Protein AF-A0A0G8C1U7-F1 (afdb_monomer_lite)

pLDDT: mean 95.49, std 8.89, range [46.88, 98.88]

Sequence (147 aa):
MPDLTEAEISLAKRHPIEFVTYGGCSIDALNEAKKYYGGDQLTKGNGDAFRHAYWNAILVPNMGGSSGAVYGEERAKAWTDAHEQYSVGIDKEMDLHNNWFGRSVAMNNYYWTTSKYSSYMRERVSKGSLARIVNNQLVATNGVTGK

Secondary structure (DSSP, 8-state):
-PPPPHHHHHHHHH-HHHHHHHHHHHHHHHHHHHHHS-GGGSSSSHHHHHHHHHHHHHHHHHHHGGGHHHHHHHHHHHHHHHHTTS--HHHHHHHHHHHHHHHHHHHHSTT--HHHHHHHHHHHHHTT-SEEEETTEEEE-------

Radius of gyration: 14.24 Å; chains: 1; bounding box: 35×30×38 Å

InterPro domains:
  IPR054246 Domain of unknown function DUF6973 [PF22322] (11-126)

Structure (mmCIF, N/CA/C/O backbone):
data_AF-A0A0G8C1U7-F1
#
_entry.id   AF-A0A0G8C1U7-F1
#
loop_
_atom_site.group_PDB
_atom_site.id
_atom_site.type_symbol
_atom_site.label_atom_id
_atom_site.label_alt_id
_atom_site.label_comp_id
_atom_site.label_asym_id
_atom_site.label_entity_id
_atom_site.label_seq_id
_atom_site.pdbx_PDB_ins_code
_atom_site.Cartn_x
_atom_site.Cartn_y
_atom_site.Cartn_z
_atom_site.occupancy
_atom_site.B_iso_or_equiv
_atom_site.auth_seq_id
_atom_site.auth_comp_id
_atom_site.auth_asym_id
_atom_site.auth_atom_id
_atom_site.pdbx_PDB_model_num
ATOM 1 N N . MET A 1 1 ? 12.430 0.639 10.002 1.00 46.88 1 MET A N 1
ATOM 2 C CA . MET A 1 1 ? 11.561 -0.518 9.716 1.00 46.88 1 MET A CA 1
ATOM 3 C C . MET A 1 1 ? 11.581 -1.400 10.948 1.00 46.88 1 MET A C 1
ATOM 5 O O . MET A 1 1 ? 12.632 -1.422 11.583 1.00 46.88 1 MET A O 1
ATOM 9 N N . PRO A 1 2 ? 10.473 -2.059 11.323 1.00 53.53 2 PRO A N 1
ATOM 10 C CA . PRO A 1 2 ? 10.583 -3.247 12.168 1.00 53.53 2 PRO A CA 1
ATOM 11 C C . PRO A 1 2 ? 11.508 -4.273 11.491 1.00 53.53 2 PRO A C 1
ATOM 13 O O . PRO A 1 2 ? 11.868 -4.105 10.321 1.00 53.53 2 PRO A O 1
ATOM 16 N N . ASP A 1 3 ? 11.927 -5.292 12.231 1.00 80.94 3 ASP A N 1
ATOM 17 C CA . ASP A 1 3 ? 12.805 -6.336 11.705 1.00 80.94 3 ASP A CA 1
ATOM 18 C C . ASP A 1 3 ? 12.215 -6.960 10.430 1.00 80.94 3 ASP A C 1
ATOM 20 O O . ASP A 1 3 ? 11.018 -7.240 10.360 1.00 80.94 3 ASP A O 1
ATOM 24 N N . LEU A 1 4 ? 13.056 -7.133 9.404 1.00 89.50 4 LEU A N 1
ATOM 25 C CA . LEU A 1 4 ? 12.652 -7.763 8.146 1.00 89.50 4 LEU A CA 1
ATOM 26 C C . LEU A 1 4 ? 12.256 -9.219 8.394 1.00 89.50 4 LEU A C 1
ATOM 28 O O . LEU A 1 4 ? 12.943 -9.947 9.113 1.00 89.50 4 LEU A O 1
ATOM 32 N N . THR A 1 5 ? 11.205 -9.667 7.721 1.00 95.06 5 THR A N 1
ATOM 33 C CA . THR A 1 5 ? 10.838 -11.081 7.658 1.00 95.06 5 THR A CA 1
ATOM 34 C C . THR A 1 5 ? 11.884 -11.894 6.892 1.00 95.06 5 THR A C 1
ATOM 36 O O . THR A 1 5 ? 12.624 -11.381 6.045 1.00 95.06 5 THR A O 1
ATOM 39 N N . GLU A 1 6 ? 11.935 -13.204 7.133 1.00 96.81 6 GLU A N 1
ATOM 40 C CA . GLU A 1 6 ? 12.781 -14.108 6.344 1.00 96.81 6 GLU A CA 1
ATOM 41 C C . GLU A 1 6 ? 12.457 -14.060 4.840 1.00 96.81 6 GLU A C 1
ATOM 43 O O . GLU A 1 6 ? 13.364 -14.132 4.003 1.00 96.81 6 GLU A O 1
ATOM 48 N N . ALA A 1 7 ? 11.182 -13.900 4.480 1.00 97.06 7 ALA A N 1
ATOM 49 C CA . ALA A 1 7 ? 10.728 -13.757 3.103 1.00 97.06 7 ALA A CA 1
ATOM 50 C C . ALA A 1 7 ? 11.231 -12.450 2.476 1.00 97.06 7 ALA A C 1
ATOM 52 O O . ALA A 1 7 ? 11.743 -12.482 1.354 1.00 97.06 7 ALA A O 1
ATOM 53 N N . GLU A 1 8 ? 11.169 -11.324 3.196 1.00 97.25 8 GLU A N 1
ATOM 54 C CA . GLU A 1 8 ? 11.750 -10.052 2.748 1.00 97.25 8 GLU A CA 1
ATOM 55 C C . GLU A 1 8 ? 13.268 -10.163 2.584 1.00 97.25 8 GLU A C 1
ATOM 57 O O . GLU A 1 8 ? 13.800 -9.719 1.570 1.00 97.25 8 GLU A O 1
ATOM 62 N N . ILE A 1 9 ? 13.975 -10.813 3.517 1.00 96.88 9 ILE A N 1
ATOM 63 C CA . ILE A 1 9 ? 15.425 -11.051 3.408 1.00 96.88 9 ILE A CA 1
ATOM 64 C C . ILE A 1 9 ? 15.742 -11.891 2.162 1.00 96.88 9 ILE A C 1
ATOM 66 O O . ILE A 1 9 ? 16.677 -11.589 1.415 1.00 96.88 9 ILE A O 1
ATOM 70 N N . SER A 1 10 ? 14.969 -12.950 1.915 1.00 97.62 10 SER A N 1
ATOM 71 C CA . SER A 1 10 ? 15.120 -13.817 0.741 1.00 97.62 10 SER A CA 1
ATOM 72 C C . SER A 1 10 ? 14.842 -13.079 -0.573 1.00 97.62 10 SER A C 1
ATOM 74 O O . SER A 1 10 ? 15.552 -13.281 -1.564 1.00 97.62 10 SER A O 1
ATOM 76 N N . LEU A 1 11 ? 13.827 -12.210 -0.604 1.00 97.62 11 LEU A N 1
ATOM 77 C CA . LEU A 1 11 ? 13.532 -11.359 -1.757 1.00 97.62 11 LEU A CA 1
ATOM 78 C C . LEU A 1 11 ? 14.617 -10.303 -1.965 1.00 97.62 11 LEU A C 1
ATOM 80 O O . LEU A 1 11 ? 15.094 -10.162 -3.087 1.00 97.62 11 LEU A O 1
ATOM 84 N N . ALA A 1 12 ? 15.080 -9.636 -0.908 1.00 97.56 12 ALA A N 1
ATOM 85 C CA . ALA A 1 12 ? 16.105 -8.595 -0.983 1.00 97.56 12 ALA A CA 1
ATOM 86 C C . ALA A 1 12 ? 17.431 -9.119 -1.539 1.00 97.56 12 ALA A C 1
ATOM 88 O O . ALA A 1 12 ? 18.053 -8.459 -2.368 1.00 97.56 12 ALA A O 1
ATOM 89 N N . LYS A 1 13 ? 17.833 -10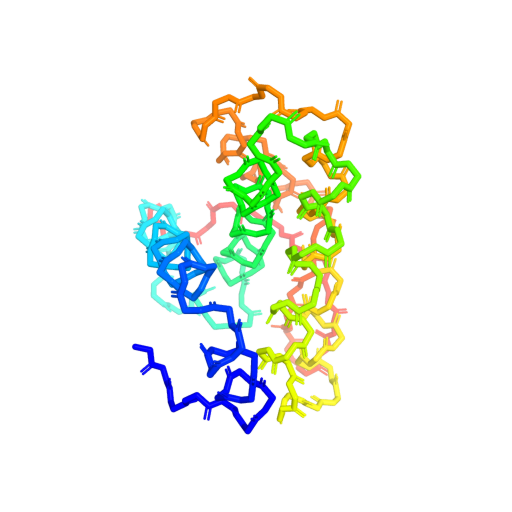.340 -1.159 1.00 97.56 13 LYS A N 1
ATOM 90 C CA . LYS A 1 13 ? 19.026 -11.001 -1.717 1.00 97.56 13 LYS A CA 1
ATOM 91 C C . LYS A 1 13 ? 18.935 -11.215 -3.231 1.00 97.56 13 LYS A C 1
ATOM 93 O O . LYS A 1 13 ? 19.954 -11.156 -3.911 1.00 97.56 13 LYS A O 1
ATOM 98 N N . ARG A 1 14 ? 17.735 -11.479 -3.756 1.00 97.62 14 ARG A N 1
ATOM 99 C CA . ARG A 1 14 ? 17.492 -11.736 -5.187 1.00 97.62 14 ARG A CA 1
ATOM 100 C C . ARG A 1 14 ? 17.170 -10.468 -5.978 1.00 97.62 14 ARG A C 1
ATOM 102 O O . ARG A 1 14 ? 17.454 -10.408 -7.169 1.00 97.62 14 ARG A O 1
ATOM 109 N N . HIS A 1 15 ? 16.591 -9.468 -5.319 1.00 97.50 15 HIS A N 1
ATOM 110 C CA . HIS A 1 15 ? 16.054 -8.256 -5.931 1.00 97.50 15 HIS A CA 1
ATOM 111 C C . HIS A 1 15 ? 16.456 -6.998 -5.133 1.00 97.50 15 HIS A C 1
ATOM 113 O O . HIS A 1 15 ? 15.595 -6.286 -4.613 1.00 97.50 15 HIS A O 1
ATOM 119 N N . PRO A 1 16 ? 17.760 -6.684 -5.022 1.00 97.31 16 PRO A N 1
ATOM 120 C CA . PRO A 1 16 ? 18.238 -5.605 -4.153 1.00 97.31 16 PRO A CA 1
ATOM 121 C C . PRO A 1 16 ? 17.759 -4.210 -4.584 1.00 97.31 16 PRO A C 1
ATOM 123 O O . PRO A 1 16 ? 17.534 -3.353 -3.736 1.00 97.31 16 PRO A O 1
ATOM 126 N N . ILE A 1 17 ? 17.560 -3.975 -5.886 1.00 96.88 17 ILE A N 1
ATOM 127 C CA . ILE A 1 17 ? 17.023 -2.698 -6.391 1.00 96.88 17 ILE A CA 1
ATOM 128 C C . ILE A 1 17 ? 15.549 -2.549 -6.006 1.00 96.88 17 ILE A C 1
ATOM 130 O O . ILE A 1 17 ? 15.130 -1.491 -5.546 1.00 96.88 17 ILE A O 1
ATOM 134 N N . GLU A 1 18 ? 14.768 -3.622 -6.133 1.00 98.25 18 GLU A N 1
ATOM 135 C CA . GLU A 1 18 ? 13.365 -3.605 -5.722 1.00 98.25 18 GLU A CA 1
ATOM 136 C C . GLU A 1 18 ? 13.224 -3.371 -4.218 1.00 98.25 18 GLU A C 1
ATOM 138 O O . GLU A 1 18 ? 12.313 -2.664 -3.806 1.00 98.25 18 GLU A O 1
ATOM 143 N N . PHE A 1 19 ? 14.148 -3.891 -3.403 1.00 98.06 19 PHE A N 1
ATOM 144 C CA . PHE A 1 19 ? 14.163 -3.640 -1.962 1.00 98.06 19 PHE A CA 1
ATOM 145 C C . PHE A 1 19 ? 14.280 -2.143 -1.630 1.00 98.06 19 PHE A C 1
ATOM 147 O O . PHE A 1 19 ? 13.585 -1.651 -0.740 1.00 98.06 19 PHE A O 1
ATOM 154 N N . VAL A 1 20 ? 15.106 -1.399 -2.378 1.00 97.94 20 VAL A N 1
ATOM 155 C CA . VAL A 1 20 ? 15.223 0.061 -2.226 1.00 97.94 20 VAL A CA 1
ATOM 156 C C . VAL A 1 20 ? 13.892 0.741 -2.550 1.00 97.94 20 VAL A C 1
ATOM 158 O O . VAL A 1 20 ? 13.417 1.564 -1.766 1.00 97.94 20 VAL A O 1
ATOM 161 N N . THR A 1 21 ? 13.252 0.362 -3.659 1.00 98.31 21 THR A N 1
ATOM 162 C CA . THR A 1 21 ? 11.941 0.894 -4.062 1.00 98.31 21 THR A CA 1
ATOM 163 C C . THR A 1 21 ? 10.848 0.578 -3.039 1.00 98.31 21 THR A C 1
ATOM 165 O O . THR A 1 21 ? 10.110 1.467 -2.612 1.00 98.31 21 THR A O 1
ATOM 168 N N . TYR A 1 22 ? 10.770 -0.683 -2.616 1.00 98.44 22 TYR A N 1
ATOM 169 C CA . TYR A 1 22 ? 9.862 -1.195 -1.595 1.00 98.44 22 TYR A CA 1
ATOM 170 C C . TYR A 1 22 ? 9.964 -0.387 -0.301 1.00 98.44 22 TYR A C 1
ATOM 172 O O . TYR A 1 22 ? 8.958 0.126 0.205 1.00 98.44 22 TYR A O 1
ATOM 180 N N . GLY A 1 23 ? 11.193 -0.223 0.195 1.00 97.56 23 GLY A N 1
ATOM 181 C CA . GLY A 1 23 ? 11.450 0.477 1.439 1.00 97.56 23 GLY A CA 1
ATOM 182 C C . GLY A 1 23 ? 11.197 1.975 1.358 1.00 97.56 23 GLY A C 1
ATOM 183 O O . GLY A 1 23 ? 10.582 2.532 2.268 1.00 97.56 23 GLY A O 1
ATOM 184 N N . GLY A 1 24 ? 11.597 2.615 0.255 1.00 98.44 24 GLY A N 1
ATOM 185 C CA . GLY A 1 24 ? 11.308 4.027 0.001 1.00 98.44 24 GLY A CA 1
ATOM 186 C C . GLY A 1 24 ? 9.806 4.310 0.007 1.00 98.44 24 GLY A C 1
ATOM 187 O O . GLY A 1 24 ? 9.342 5.165 0.758 1.00 98.44 24 GLY A O 1
ATOM 188 N N . CYS A 1 25 ? 9.026 3.508 -0.725 1.00 98.62 25 CYS A N 1
ATOM 189 C CA . CYS A 1 25 ? 7.569 3.648 -0.765 1.00 98.62 25 CYS A CA 1
ATOM 190 C C . CYS A 1 25 ? 6.917 3.413 0.612 1.00 98.62 25 CYS A C 1
ATOM 192 O O . CYS A 1 25 ? 5.937 4.074 0.949 1.00 98.62 25 CYS A O 1
ATOM 194 N N . SER A 1 26 ? 7.448 2.490 1.423 1.00 98.12 26 SER A N 1
ATOM 195 C CA . SER A 1 26 ? 6.935 2.224 2.778 1.00 98.12 26 SER A CA 1
ATOM 196 C C . SER A 1 26 ? 7.147 3.427 3.707 1.00 98.12 26 SER A C 1
ATOM 198 O O . SER A 1 26 ? 6.241 3.842 4.438 1.00 98.12 26 SER A O 1
ATOM 200 N N . ILE A 1 27 ? 8.330 4.047 3.630 1.00 98.12 27 ILE A N 1
ATOM 201 C CA . ILE A 1 27 ? 8.664 5.267 4.377 1.00 98.12 27 ILE A CA 1
ATOM 202 C C . ILE A 1 27 ? 7.775 6.432 3.930 1.00 98.12 27 ILE A C 1
ATOM 204 O O . ILE A 1 27 ? 7.211 7.130 4.779 1.00 98.12 27 ILE A O 1
ATOM 208 N N . ASP A 1 28 ? 7.603 6.618 2.621 1.00 98.50 28 ASP A N 1
ATOM 209 C CA . ASP A 1 28 ? 6.730 7.653 2.065 1.00 98.50 28 ASP A CA 1
ATOM 210 C C . ASP A 1 28 ? 5.286 7.478 2.530 1.00 98.50 28 ASP A C 1
ATOM 212 O O . ASP A 1 28 ? 4.641 8.452 2.922 1.00 98.50 28 ASP A O 1
ATOM 216 N N . ALA A 1 29 ? 4.786 6.243 2.566 1.00 98.56 29 ALA A N 1
ATOM 217 C CA . ALA A 1 29 ? 3.437 5.967 3.028 1.00 98.56 29 ALA A CA 1
ATOM 218 C C . ALA A 1 29 ? 3.239 6.263 4.516 1.00 98.56 29 ALA A C 1
ATOM 220 O O . A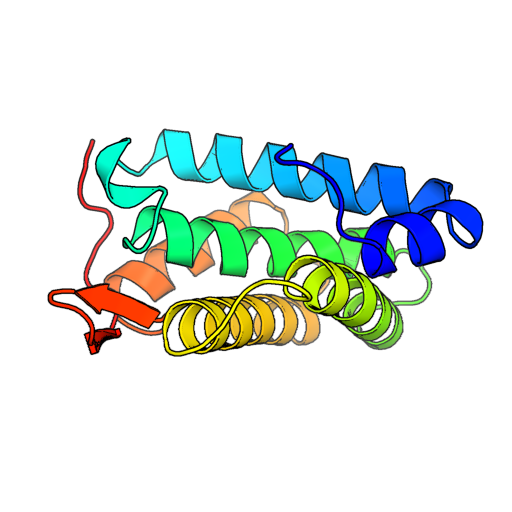LA A 1 29 ? 2.227 6.855 4.896 1.00 98.56 29 ALA A O 1
ATOM 221 N N . LEU A 1 30 ? 4.216 5.921 5.362 1.00 97.94 30 LEU A N 1
ATOM 222 C CA . LEU A 1 30 ? 4.183 6.279 6.779 1.00 97.94 30 LEU A CA 1
ATOM 223 C C . LEU A 1 30 ? 4.213 7.801 6.976 1.00 97.94 30 LEU A C 1
ATOM 225 O O . LEU A 1 30 ? 3.467 8.336 7.798 1.00 97.94 30 LEU A O 1
ATOM 229 N N . ASN A 1 31 ? 5.067 8.505 6.233 1.00 97.94 31 ASN A N 1
ATOM 230 C CA . ASN A 1 31 ? 5.167 9.960 6.307 1.00 97.94 31 ASN A CA 1
ATOM 231 C C . ASN A 1 31 ? 3.880 10.635 5.829 1.00 97.94 31 ASN A C 1
ATOM 233 O O . ASN A 1 31 ? 3.423 11.589 6.456 1.00 97.94 31 ASN A O 1
ATOM 237 N N . GLU A 1 32 ? 3.269 10.125 4.762 1.00 97.62 32 GLU A N 1
ATOM 238 C CA . GLU A 1 32 ? 1.990 10.616 4.262 1.00 97.62 32 GLU A CA 1
ATOM 239 C C . GLU A 1 32 ? 0.863 10.362 5.272 1.00 97.62 32 GLU A C 1
ATOM 241 O O . GLU A 1 32 ? 0.092 11.273 5.563 1.00 97.62 32 GLU A O 1
ATOM 246 N N . ALA A 1 33 ? 0.808 9.180 5.894 1.00 97.44 33 ALA A N 1
ATOM 247 C CA . ALA A 1 33 ? -0.172 8.875 6.938 1.00 97.44 33 ALA A CA 1
ATOM 248 C C . ALA A 1 33 ? -0.050 9.848 8.125 1.00 97.44 33 ALA A C 1
ATOM 250 O O . ALA A 1 33 ? -1.035 10.450 8.557 1.00 97.44 33 ALA A O 1
ATOM 251 N N . LYS A 1 34 ? 1.178 10.111 8.590 1.00 96.50 34 LYS A N 1
ATOM 252 C CA . LYS A 1 34 ? 1.465 11.075 9.669 1.00 96.50 34 LYS A CA 1
ATOM 253 C C . LYS A 1 34 ? 1.040 12.512 9.354 1.00 96.50 34 LYS A C 1
ATOM 255 O O . LYS A 1 34 ? 0.938 13.336 10.268 1.00 96.50 34 LYS A O 1
ATOM 260 N N . LYS A 1 35 ? 0.800 12.867 8.086 1.00 95.88 35 LYS A N 1
ATOM 261 C CA . LYS A 1 35 ? 0.261 14.192 7.740 1.00 95.88 35 LYS A CA 1
ATOM 262 C C . LYS A 1 35 ? -1.200 14.335 8.149 1.00 95.88 35 LYS A C 1
ATOM 264 O O . LYS A 1 35 ? -1.561 15.443 8.533 1.00 95.88 35 LYS A O 1
ATOM 269 N N . TYR A 1 36 ? -1.982 13.255 8.127 1.00 95.38 36 TYR A N 1
ATOM 270 C CA . TYR A 1 36 ? -3.447 13.298 8.215 1.00 95.38 36 TYR A CA 1
ATOM 271 C C . TYR A 1 36 ? -4.053 12.527 9.392 1.00 95.38 36 TYR A C 1
ATOM 273 O O . TYR A 1 36 ? -5.219 12.746 9.708 1.00 95.38 36 TYR A O 1
ATOM 281 N N . TYR A 1 37 ? -3.294 11.638 10.031 1.00 95.56 37 TYR A N 1
ATOM 282 C CA . TYR A 1 37 ? -3.787 10.778 11.104 1.00 95.56 37 TYR A CA 1
ATOM 283 C C . TYR A 1 37 ? -2.978 10.966 12.389 1.00 95.56 37 TYR A C 1
ATOM 285 O O . TYR A 1 37 ? -1.764 11.192 12.346 1.00 95.56 37 TYR A O 1
ATOM 293 N N . GLY A 1 38 ? -3.670 10.858 13.525 1.00 93.12 38 GLY A N 1
ATOM 294 C CA . GLY A 1 38 ? -3.063 10.843 14.854 1.00 93.12 38 GLY A CA 1
ATOM 295 C C . GLY A 1 38 ? -2.204 9.596 15.061 1.00 93.12 38 GLY A C 1
ATOM 296 O O . GLY A 1 38 ? -2.397 8.578 14.395 1.00 93.12 38 GLY A O 1
ATOM 297 N N . GLY A 1 39 ? -1.233 9.668 15.974 1.00 92.50 39 GLY A N 1
ATOM 298 C CA . GLY A 1 39 ? -0.309 8.556 16.232 1.00 92.50 39 GLY A CA 1
ATOM 299 C C . GLY A 1 39 ? -1.007 7.273 16.702 1.00 92.50 39 GLY A C 1
ATOM 300 O O . GLY A 1 39 ? -0.582 6.181 16.339 1.00 92.50 39 GLY A O 1
ATOM 301 N N . ASP A 1 40 ? -2.114 7.410 17.431 1.00 92.69 40 ASP A N 1
ATOM 302 C CA . ASP A 1 40 ? -2.996 6.330 17.889 1.00 92.69 40 ASP A CA 1
ATOM 303 C C . ASP A 1 40 ? -3.734 5.611 16.744 1.00 92.69 40 ASP A C 1
ATOM 305 O O . ASP A 1 40 ? -4.231 4.505 16.927 1.00 92.69 40 ASP A O 1
ATOM 309 N N . GLN A 1 41 ? -3.790 6.218 15.556 1.00 94.88 41 GLN A N 1
ATOM 310 C CA . GLN A 1 41 ? -4.439 5.657 14.370 1.00 94.88 41 GLN A CA 1
ATOM 311 C C . GLN A 1 41 ? -3.464 4.940 13.427 1.00 94.88 41 GLN A C 1
ATOM 313 O O . GLN A 1 41 ? -3.920 4.323 12.464 1.00 94.88 41 GLN A O 1
ATOM 318 N N . LEU A 1 42 ? -2.148 5.040 13.660 1.00 95.44 42 LEU A N 1
ATOM 319 C CA . LEU A 1 42 ? -1.102 4.485 12.783 1.00 95.44 42 LEU A CA 1
ATOM 320 C C . LEU A 1 42 ? -0.863 2.982 12.972 1.00 95.44 42 LEU A C 1
ATOM 322 O O . LEU A 1 42 ? -0.064 2.408 12.238 1.00 95.44 42 LEU A O 1
ATOM 326 N N . THR A 1 43 ? -1.563 2.370 13.923 1.00 95.25 43 THR A N 1
ATOM 327 C CA . THR A 1 43 ? -1.581 0.927 14.157 1.00 95.25 43 THR A CA 1
ATOM 328 C C . THR A 1 43 ? -3.036 0.509 14.293 1.00 95.25 43 THR A C 1
ATOM 330 O O . THR A 1 43 ? -3.736 1.057 15.144 1.00 95.25 43 THR A O 1
ATOM 333 N N . LYS A 1 44 ? -3.511 -0.428 13.467 1.00 96.44 44 LYS A N 1
ATOM 334 C CA . LYS A 1 44 ? -4.881 -0.982 13.488 1.00 96.44 44 LYS A CA 1
ATOM 335 C C . LYS A 1 44 ? -6.019 0.021 13.242 1.00 96.44 44 LYS A C 1
ATOM 337 O O . LYS A 1 44 ? -7.180 -0.376 13.189 1.00 96.44 44 LYS A O 1
ATOM 342 N N . GLY A 1 45 ? -5.718 1.311 13.102 1.00 96.50 45 GLY A N 1
ATOM 343 C CA . GLY A 1 45 ? -6.683 2.395 12.933 1.00 96.50 45 GLY A CA 1
ATOM 344 C C . GLY A 1 45 ? -6.856 2.854 11.485 1.00 96.50 45 GLY A C 1
ATOM 345 O O . GLY A 1 45 ? -6.374 2.235 10.538 1.00 96.50 45 GLY A O 1
ATOM 346 N N . ASN A 1 46 ? -7.538 3.991 11.309 1.00 97.50 46 ASN A N 1
ATOM 347 C CA . ASN A 1 46 ? -7.761 4.583 9.982 1.00 97.50 46 ASN A CA 1
ATOM 348 C C . ASN A 1 46 ? -6.444 4.972 9.282 1.00 97.50 46 ASN A C 1
ATOM 350 O O . ASN A 1 46 ? -6.338 4.873 8.059 1.00 97.50 46 ASN A O 1
ATOM 354 N N . GLY A 1 47 ? -5.447 5.418 10.052 1.00 97.56 47 GLY A N 1
ATOM 355 C CA . GLY A 1 47 ? -4.141 5.813 9.526 1.00 97.56 47 GLY A CA 1
ATOM 356 C C . GLY A 1 47 ? -3.311 4.625 9.059 1.00 97.56 47 GLY A C 1
ATOM 357 O O . GLY A 1 47 ? -2.598 4.735 8.065 1.00 97.56 47 GLY A O 1
ATOM 358 N N . ASP A 1 48 ? -3.452 3.486 9.728 1.00 97.81 48 ASP A N 1
ATOM 359 C CA . ASP A 1 48 ? -2.816 2.239 9.327 1.00 97.81 48 ASP A CA 1
ATOM 360 C C . ASP A 1 48 ? -3.424 1.690 8.033 1.00 97.81 48 ASP A C 1
ATOM 362 O O . ASP A 1 48 ? -2.720 1.433 7.057 1.00 97.81 48 ASP A O 1
ATOM 366 N N . ALA A 1 49 ? -4.757 1.666 7.962 1.00 98.38 49 ALA A N 1
ATOM 367 C CA . ALA A 1 49 ? -5.480 1.286 6.754 1.00 98.38 49 ALA A CA 1
ATOM 368 C C . ALA A 1 49 ? -5.088 2.153 5.545 1.00 98.38 49 ALA A C 1
ATOM 370 O O . ALA A 1 49 ? -4.797 1.638 4.461 1.00 98.38 49 ALA A O 1
ATOM 371 N N . PHE A 1 50 ? -5.016 3.477 5.745 1.00 98.56 50 PHE A N 1
ATOM 372 C CA . PHE A 1 50 ? -4.491 4.406 4.747 1.00 98.56 50 PHE A CA 1
ATOM 373 C C . PHE A 1 50 ? -3.061 4.050 4.342 1.00 98.56 50 PHE A C 1
ATOM 375 O O . PHE A 1 50 ? -2.772 3.978 3.151 1.00 98.56 50 PHE A O 1
ATOM 382 N N . ARG A 1 51 ? -2.168 3.850 5.319 1.00 98.50 51 ARG A N 1
ATOM 383 C CA . ARG A 1 51 ? -0.744 3.578 5.097 1.00 98.50 51 ARG A CA 1
ATOM 384 C C . ARG A 1 51 ? -0.553 2.349 4.212 1.00 98.50 51 ARG A C 1
ATOM 386 O O . ARG A 1 51 ? 0.153 2.454 3.215 1.00 98.50 51 ARG A O 1
ATOM 393 N N . HIS A 1 52 ? -1.223 1.240 4.51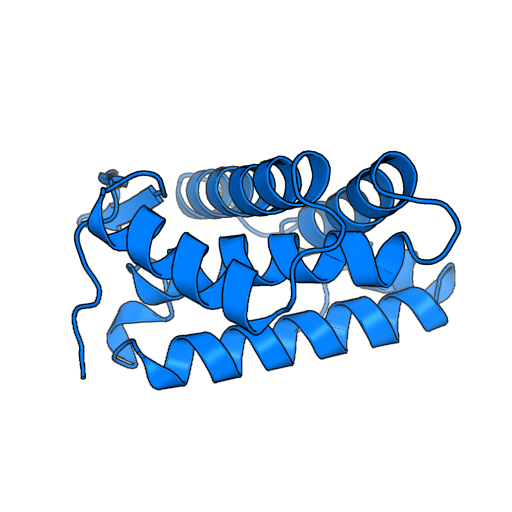6 1.00 98.75 52 HIS A N 1
ATOM 394 C CA . HIS A 1 52 ? -1.140 -0.005 3.743 1.00 98.75 52 HIS A CA 1
ATOM 395 C C . HIS A 1 52 ? -1.668 0.151 2.309 1.00 98.75 52 HIS A C 1
ATOM 397 O O . HIS A 1 52 ? -0.988 -0.210 1.339 1.00 98.75 52 HIS A O 1
ATOM 403 N N . ALA A 1 53 ? -2.848 0.761 2.154 1.00 98.88 53 ALA A N 1
ATOM 404 C CA . ALA A 1 53 ? -3.452 0.975 0.842 1.00 98.88 53 ALA A CA 1
ATOM 405 C C . ALA A 1 53 ? -2.649 1.965 -0.016 1.00 98.88 53 ALA A C 1
ATOM 407 O O . ALA A 1 53 ? -2.391 1.715 -1.193 1.00 98.88 53 ALA A O 1
ATOM 408 N N . TYR A 1 54 ? -2.213 3.082 0.565 1.00 98.88 54 TYR A N 1
ATOM 409 C CA . TYR A 1 54 ? -1.422 4.089 -0.135 1.00 98.88 54 TYR A CA 1
ATOM 410 C C . TYR A 1 54 ? -0.035 3.564 -0.506 1.00 98.88 54 TYR A C 1
ATOM 412 O O . TYR A 1 54 ? 0.392 3.763 -1.642 1.00 98.88 54 TYR A O 1
ATOM 420 N N . TRP A 1 55 ? 0.629 2.836 0.397 1.00 98.88 55 TRP A N 1
ATOM 421 C CA . TRP A 1 55 ? 1.901 2.177 0.111 1.00 98.88 55 TRP A CA 1
ATOM 422 C C . TRP A 1 55 ? 1.804 1.277 -1.115 1.00 98.88 55 TRP A C 1
ATOM 424 O O . TRP A 1 55 ? 2.572 1.444 -2.059 1.00 98.88 55 TRP A O 1
ATOM 434 N N . ASN A 1 56 ? 0.816 0.381 -1.146 1.00 98.88 56 ASN A N 1
ATOM 435 C CA . ASN A 1 56 ? 0.608 -0.509 -2.283 1.00 98.88 56 ASN A CA 1
ATOM 436 C C . ASN A 1 56 ? 0.268 0.264 -3.564 1.00 98.88 56 ASN A C 1
ATOM 438 O O . ASN A 1 56 ? 0.750 -0.091 -4.637 1.00 98.88 56 ASN A O 1
ATOM 442 N N . ALA A 1 57 ? -0.509 1.343 -3.463 1.00 98.88 57 ALA A N 1
ATOM 443 C CA . ALA A 1 57 ? -0.891 2.140 -4.621 1.00 98.88 57 ALA A CA 1
ATOM 444 C C . ALA A 1 57 ? 0.290 2.868 -5.281 1.00 98.88 57 ALA A C 1
ATOM 446 O O . ALA A 1 57 ? 0.337 2.969 -6.504 1.00 98.88 57 ALA A O 1
ATOM 447 N N . ILE A 1 58 ? 1.259 3.349 -4.497 1.00 98.88 58 ILE A N 1
ATOM 448 C CA . ILE A 1 58 ? 2.478 3.957 -5.050 1.00 98.88 58 ILE A CA 1
ATOM 449 C C . ILE A 1 58 ? 3.534 2.910 -5.413 1.00 98.88 58 ILE A C 1
ATOM 451 O O . ILE A 1 58 ? 4.325 3.138 -6.325 1.00 98.88 58 ILE A O 1
ATOM 455 N N . LEU A 1 59 ? 3.539 1.750 -4.753 1.00 98.88 59 LEU A N 1
ATOM 456 C CA . LEU A 1 59 ? 4.512 0.692 -5.009 1.00 98.88 59 LEU A CA 1
ATOM 457 C C . LEU A 1 59 ? 4.343 0.085 -6.406 1.00 98.88 59 LEU A C 1
ATOM 459 O O . LEU A 1 59 ? 5.339 -0.143 -7.085 1.00 98.88 59 LEU A O 1
ATOM 463 N N . VAL A 1 60 ? 3.102 -0.114 -6.864 1.00 98.88 60 VAL A N 1
ATOM 464 C CA . VAL A 1 60 ? 2.806 -0.682 -8.193 1.00 98.88 60 VAL A CA 1
ATOM 465 C C . VAL A 1 60 ? 3.476 0.089 -9.339 1.00 98.88 60 VAL A C 1
ATOM 467 O O . VAL A 1 60 ? 4.251 -0.527 -10.067 1.00 98.88 60 VAL A O 1
ATOM 470 N N . PRO A 1 61 ? 3.265 1.406 -9.532 1.00 98.75 61 PRO A N 1
ATOM 471 C CA . PRO A 1 61 ? 3.926 2.139 -10.613 1.00 98.75 61 PRO A CA 1
ATOM 472 C C . PRO A 1 61 ? 5.442 2.254 -10.444 1.00 98.75 61 PRO A C 1
ATOM 474 O O . PRO A 1 61 ? 6.163 2.240 -11.441 1.00 98.75 61 PRO A O 1
ATOM 477 N N . ASN A 1 62 ? 5.945 2.309 -9.206 1.00 98.62 62 ASN A N 1
ATOM 478 C CA . ASN A 1 62 ? 7.387 2.362 -8.957 1.00 98.62 62 ASN A CA 1
ATOM 479 C C . ASN A 1 62 ? 8.093 1.028 -9.256 1.00 98.62 62 ASN A C 1
ATOM 481 O O . ASN A 1 62 ? 9.237 1.032 -9.703 1.00 98.62 62 ASN A O 1
ATOM 485 N N . MET A 1 63 ? 7.422 -0.106 -9.045 1.00 98.50 63 MET A N 1
ATOM 486 C CA . MET A 1 63 ? 7.923 -1.427 -9.443 1.00 98.50 63 MET A CA 1
ATOM 487 C C . MET A 1 63 ? 7.714 -1.697 -10.933 1.00 98.50 63 MET A C 1
ATOM 489 O O . MET A 1 63 ? 8.546 -2.328 -11.582 1.00 98.50 63 MET A O 1
ATOM 493 N N . GLY A 1 64 ? 6.587 -1.236 -11.471 1.00 98.06 64 GLY A N 1
ATOM 494 C CA . GLY A 1 64 ? 6.188 -1.484 -12.845 1.00 98.06 64 GLY A CA 1
ATOM 495 C C . GLY A 1 64 ? 7.055 -0.741 -13.855 1.00 98.06 64 GLY A C 1
ATOM 496 O O . GLY A 1 64 ? 7.397 -1.313 -14.884 1.00 98.06 64 GLY A O 1
ATOM 497 N N . GLY A 1 65 ? 7.427 0.518 -13.586 1.00 96.44 65 GLY A N 1
ATOM 498 C CA . GLY A 1 65 ? 8.208 1.337 -14.516 1.00 96.44 65 GLY A CA 1
ATOM 499 C C . GLY A 1 65 ? 7.674 1.259 -15.954 1.00 96.44 65 GLY A C 1
ATOM 500 O O . GLY A 1 65 ? 6.479 1.452 -16.199 1.00 96.44 65 GLY A O 1
ATOM 501 N N . SER A 1 66 ? 8.557 0.928 -16.901 1.00 95.94 66 SER A N 1
ATOM 502 C CA . SER A 1 66 ? 8.216 0.673 -18.309 1.00 95.94 66 SER A CA 1
ATOM 503 C C . SER A 1 66 ? 7.594 -0.706 -18.573 1.00 95.94 66 SER A C 1
ATOM 505 O O . SER A 1 66 ? 6.978 -0.887 -19.620 1.00 95.94 66 SER A O 1
ATOM 507 N N . SER A 1 67 ? 7.709 -1.658 -17.643 1.00 97.88 67 SER A N 1
ATOM 508 C CA . SER A 1 67 ? 7.071 -2.984 -17.719 1.00 97.88 67 SER A CA 1
ATOM 509 C C . SER A 1 67 ? 5.558 -2.930 -17.466 1.00 97.88 67 SER A C 1
ATOM 511 O O . SER A 1 67 ? 4.837 -3.867 -17.802 1.00 97.88 67 SER A O 1
ATOM 513 N N . GLY A 1 68 ? 5.063 -1.821 -16.911 1.00 98.19 68 GLY A N 1
ATOM 514 C CA . GLY A 1 68 ? 3.639 -1.524 -16.797 1.00 98.19 68 GLY A CA 1
ATOM 515 C C . GLY A 1 68 ? 2.952 -2.107 -15.559 1.00 98.19 68 GLY A C 1
ATOM 516 O O . GLY A 1 68 ? 3.572 -2.701 -14.677 1.00 98.19 68 GLY A O 1
ATOM 517 N N . ALA A 1 69 ? 1.634 -1.897 -15.503 1.00 98.25 69 ALA A N 1
ATOM 518 C CA . ALA A 1 69 ? 0.813 -2.133 -14.317 1.00 98.25 69 ALA A CA 1
ATOM 519 C C . ALA A 1 69 ? 0.815 -3.585 -13.838 1.00 98.25 69 ALA A C 1
ATOM 521 O O . ALA A 1 69 ? 1.012 -3.814 -12.650 1.00 98.25 69 ALA A O 1
ATOM 522 N N . VAL A 1 70 ? 0.656 -4.547 -14.754 1.00 98.56 70 VAL A N 1
ATOM 523 C CA . VAL A 1 70 ? 0.598 -5.981 -14.421 1.00 98.56 70 VAL A CA 1
ATOM 524 C C . VAL A 1 70 ? 1.878 -6.418 -13.709 1.00 98.56 70 VAL A C 1
ATOM 526 O O . VAL A 1 70 ? 1.815 -6.933 -12.599 1.00 98.56 70 VAL A O 1
ATOM 529 N N . TYR A 1 71 ? 3.041 -6.116 -14.295 1.00 98.62 71 TYR A N 1
ATOM 530 C CA . TYR A 1 71 ? 4.330 -6.423 -13.675 1.00 98.62 71 TYR A CA 1
ATOM 531 C C . TYR A 1 71 ? 4.487 -5.712 -12.324 1.00 98.62 71 TYR A C 1
ATOM 533 O O . TYR A 1 71 ? 4.894 -6.317 -11.334 1.00 98.62 71 TYR A O 1
ATOM 541 N N . GLY A 1 72 ? 4.129 -4.426 -12.265 1.00 98.69 72 GLY A N 1
ATOM 542 C CA . GLY A 1 72 ? 4.191 -3.645 -11.034 1.00 98.69 72 GLY A CA 1
ATOM 543 C C . GLY A 1 72 ? 3.343 -4.225 -9.901 1.00 98.69 72 GLY A C 1
ATOM 544 O O . GLY A 1 72 ? 3.793 -4.254 -8.757 1.00 98.69 72 GLY A O 1
ATOM 545 N N . GLU A 1 73 ? 2.142 -4.716 -10.209 1.00 98.75 73 GLU A N 1
ATOM 546 C CA . GLU A 1 73 ? 1.248 -5.365 -9.247 1.00 98.75 73 GLU A CA 1
ATOM 547 C C . GLU A 1 73 ? 1.816 -6.676 -8.735 1.00 98.75 73 GLU A C 1
ATOM 549 O O . GLU A 1 73 ? 1.891 -6.853 -7.519 1.00 98.75 73 GLU A O 1
ATOM 554 N N . GLU A 1 74 ? 2.310 -7.530 -9.630 1.00 98.75 74 GLU A N 1
ATOM 555 C CA . GLU A 1 74 ? 2.916 -8.807 -9.258 1.00 98.75 74 GLU A CA 1
ATOM 556 C C . GLU A 1 74 ? 4.111 -8.605 -8.318 1.00 98.75 74 GLU A C 1
ATOM 558 O O . GLU A 1 74 ? 4.240 -9.289 -7.295 1.00 98.75 74 GLU A O 1
ATOM 563 N N . ARG A 1 75 ? 4.977 -7.626 -8.618 1.00 98.69 75 ARG A N 1
ATOM 564 C CA . ARG A 1 75 ? 6.120 -7.290 -7.756 1.00 98.69 75 ARG A CA 1
ATOM 565 C C . ARG A 1 75 ? 5.680 -6.664 -6.436 1.00 98.69 75 ARG A C 1
ATOM 567 O O . ARG A 1 75 ? 6.179 -7.068 -5.386 1.00 98.69 75 ARG A O 1
ATOM 574 N N . ALA A 1 76 ? 4.733 -5.726 -6.458 1.00 98.81 76 ALA A N 1
ATOM 575 C CA . ALA A 1 76 ? 4.201 -5.114 -5.241 1.00 98.81 76 ALA A CA 1
ATOM 576 C C . ALA A 1 76 ? 3.557 -6.161 -4.321 1.00 98.81 76 ALA A C 1
ATOM 578 O O . ALA A 1 76 ? 3.778 -6.140 -3.109 1.00 98.81 76 ALA A O 1
ATOM 579 N N . LYS A 1 77 ? 2.808 -7.113 -4.888 1.00 98.75 77 LYS A N 1
ATOM 580 C CA . LYS A 1 77 ? 2.211 -8.229 -4.156 1.00 98.75 77 LYS A CA 1
ATOM 581 C C . LYS A 1 77 ? 3.275 -9.135 -3.549 1.00 98.75 77 LYS A C 1
ATOM 583 O O . LYS A 1 77 ? 3.184 -9.429 -2.366 1.00 98.75 77 LYS A O 1
ATOM 588 N N . ALA A 1 78 ? 4.298 -9.531 -4.308 1.00 98.69 78 ALA A N 1
ATOM 589 C CA . ALA A 1 78 ? 5.364 -10.394 -3.794 1.00 98.69 78 ALA A CA 1
ATOM 590 C C . ALA A 1 78 ? 6.058 -9.792 -2.559 1.00 98.69 78 ALA A C 1
ATOM 592 O O . ALA A 1 78 ? 6.288 -10.489 -1.574 1.00 98.69 78 ALA A O 1
ATOM 593 N N . TRP A 1 79 ? 6.355 -8.492 -2.601 1.00 98.69 79 TRP A N 1
ATOM 594 C CA . TRP A 1 79 ? 6.987 -7.783 -1.491 1.00 98.69 79 TRP A CA 1
ATOM 595 C C . TRP A 1 79 ? 6.061 -7.574 -0.292 1.00 98.69 79 TRP A C 1
ATOM 597 O O . TRP A 1 79 ? 6.477 -7.764 0.847 1.00 98.69 79 TRP A O 1
ATOM 607 N N . THR A 1 80 ? 4.806 -7.198 -0.531 1.00 98.19 80 THR A N 1
ATOM 608 C CA . THR A 1 80 ? 3.856 -6.924 0.559 1.00 98.19 80 THR A CA 1
ATOM 609 C C . THR A 1 80 ? 3.333 -8.206 1.199 1.00 98.19 80 THR A C 1
ATOM 611 O O . THR A 1 80 ? 3.190 -8.245 2.410 1.00 98.19 80 THR A O 1
ATOM 614 N N . ASP A 1 81 ? 3.163 -9.299 0.455 1.00 98.38 81 ASP A N 1
ATOM 615 C CA . ASP A 1 81 ? 2.879 -10.615 1.043 1.00 98.38 81 ASP A CA 1
ATOM 616 C C . ASP A 1 81 ? 4.043 -11.115 1.914 1.00 98.38 81 ASP A C 1
ATOM 618 O O . ASP A 1 81 ? 3.812 -11.739 2.949 1.00 98.38 81 ASP A O 1
ATOM 622 N N . ALA A 1 82 ? 5.290 -10.850 1.500 1.00 97.81 82 ALA A N 1
ATOM 623 C CA . ALA A 1 82 ? 6.467 -11.183 2.296 1.00 97.81 82 ALA A CA 1
ATOM 624 C C . ALA A 1 82 ? 6.496 -10.388 3.608 1.00 97.81 82 ALA A C 1
ATOM 626 O O . ALA A 1 82 ? 6.751 -10.976 4.653 1.00 97.81 82 ALA A O 1
ATOM 627 N N . HIS A 1 83 ? 6.153 -9.096 3.568 1.00 96.56 83 HIS A N 1
ATOM 628 C CA . HIS A 1 83 ? 5.993 -8.267 4.767 1.00 96.56 83 HIS A CA 1
ATOM 629 C C . HIS A 1 83 ? 4.989 -8.868 5.766 1.00 96.56 83 HIS A C 1
ATOM 631 O O . HIS A 1 83 ? 5.239 -8.901 6.968 1.00 96.56 83 HIS A O 1
ATOM 637 N N . GLU A 1 84 ? 3.894 -9.439 5.259 1.00 95.75 84 GLU A N 1
ATOM 638 C CA . GLU A 1 84 ? 2.856 -10.096 6.060 1.00 95.75 84 GLU A CA 1
ATOM 639 C C . GLU A 1 84 ? 3.210 -11.537 6.505 1.00 95.75 84 GLU A C 1
ATOM 641 O O . GLU A 1 84 ? 2.325 -12.297 6.916 1.00 95.75 84 GLU A O 1
ATOM 646 N N . GLN A 1 85 ? 4.473 -11.986 6.412 1.00 96.62 85 GLN A N 1
ATOM 647 C CA . GLN A 1 85 ? 4.847 -13.371 6.756 1.00 96.62 85 GLN A CA 1
ATOM 648 C C . GLN A 1 85 ? 4.489 -13.724 8.208 1.00 96.62 85 GLN A C 1
ATOM 650 O O . GLN A 1 85 ? 3.984 -14.821 8.457 1.00 96.62 85 GLN A O 1
ATOM 655 N N . TYR A 1 86 ? 4.748 -12.813 9.149 1.00 94.12 86 TYR A N 1
ATOM 656 C CA . TYR A 1 86 ? 4.555 -13.055 10.582 1.00 94.12 86 TYR A CA 1
ATOM 657 C C . TYR A 1 86 ? 3.261 -12.463 11.150 1.00 94.12 86 TYR A C 1
ATOM 659 O O . TYR A 1 86 ? 2.944 -12.727 12.311 1.00 94.12 86 TYR A O 1
ATOM 667 N N . SER A 1 87 ? 2.497 -11.695 10.366 1.00 92.94 87 SER A N 1
ATOM 668 C CA . SER A 1 87 ? 1.159 -11.275 10.782 1.00 92.94 87 SER A CA 1
ATOM 669 C C . SER A 1 87 ? 0.224 -12.491 10.833 1.00 92.94 87 SER A C 1
ATOM 671 O O . SER A 1 87 ? 0.397 -13.480 10.113 1.00 92.94 87 SER A O 1
ATOM 673 N N . VAL A 1 88 ? -0.763 -12.461 11.731 1.00 94.62 88 VAL A N 1
ATOM 674 C CA . VAL A 1 88 ? -1.714 -13.563 11.940 1.00 94.62 88 VAL A CA 1
ATOM 675 C C . VAL A 1 88 ? -3.103 -13.033 12.286 1.00 94.62 88 VAL A C 1
ATOM 677 O O . VAL A 1 88 ? -3.256 -11.900 12.739 1.00 94.62 88 VAL A O 1
ATOM 680 N N . GLY A 1 89 ? -4.124 -13.873 12.101 1.00 97.00 89 GLY A N 1
ATOM 681 C CA . GLY A 1 89 ? -5.500 -13.556 12.482 1.00 97.00 89 GLY A CA 1
ATOM 682 C C . GLY A 1 89 ? -6.037 -12.294 11.802 1.00 97.00 89 GLY A C 1
ATOM 683 O O . GLY A 1 89 ? -5.754 -12.040 10.632 1.00 97.00 89 GLY A O 1
ATOM 684 N N . ILE A 1 90 ? -6.809 -11.510 12.555 1.00 97.38 90 ILE A N 1
ATOM 685 C CA . ILE A 1 90 ? -7.496 -10.314 12.046 1.00 97.38 90 ILE A CA 1
ATOM 686 C C . ILE A 1 90 ? -6.537 -9.200 11.606 1.00 97.38 90 ILE A C 1
ATOM 688 O O . ILE A 1 90 ? -6.886 -8.437 10.711 1.00 97.38 90 ILE A O 1
ATOM 692 N N . ASP A 1 91 ? -5.335 -9.127 12.192 1.00 96.38 91 ASP A N 1
ATOM 693 C CA . ASP A 1 91 ? -4.305 -8.157 11.800 1.00 96.38 91 ASP A CA 1
ATOM 694 C C . ASP A 1 91 ? -3.872 -8.437 10.351 1.00 96.38 91 ASP A C 1
ATOM 696 O O . ASP A 1 91 ? -3.985 -7.572 9.487 1.00 96.38 91 ASP A O 1
ATOM 700 N N . LYS A 1 92 ? -3.529 -9.698 10.043 1.00 97.12 92 LYS A N 1
ATOM 701 C CA . LYS A 1 92 ? -3.180 -10.115 8.676 1.00 97.12 92 LYS A CA 1
ATOM 702 C C . LYS A 1 92 ? -4.326 -9.920 7.690 1.00 97.12 92 LYS A C 1
ATOM 704 O O . LYS A 1 92 ? -4.098 -9.545 6.544 1.00 97.12 92 LYS A O 1
ATOM 709 N N . GLU A 1 93 ? -5.557 -10.208 8.103 1.00 98.31 93 GLU A N 1
ATOM 710 C CA . GLU A 1 93 ? -6.731 -10.028 7.245 1.00 98.31 93 GLU A CA 1
ATOM 711 C C . GLU A 1 93 ? -6.936 -8.553 6.869 1.00 98.31 93 GLU A C 1
ATOM 713 O O . GLU A 1 93 ? -7.141 -8.240 5.693 1.00 98.31 93 GLU A O 1
ATOM 718 N N . MET A 1 94 ? -6.811 -7.648 7.846 1.00 98.38 94 MET A N 1
ATOM 719 C CA . MET A 1 94 ? -6.855 -6.202 7.633 1.00 98.38 94 MET A CA 1
ATOM 720 C C . MET A 1 94 ? -5.772 -5.754 6.647 1.00 98.38 94 MET A C 1
ATOM 722 O O . MET A 1 94 ? -6.077 -5.074 5.662 1.00 98.38 94 MET A O 1
ATOM 726 N N . ASP A 1 95 ? -4.526 -6.160 6.886 1.00 98.38 95 ASP A N 1
ATOM 727 C CA . ASP A 1 95 ? -3.386 -5.712 6.091 1.00 98.38 95 ASP A CA 1
ATOM 728 C C . ASP A 1 95 ? -3.452 -6.251 4.661 1.00 98.38 95 ASP A C 1
ATOM 730 O O . ASP A 1 95 ? -3.329 -5.481 3.707 1.00 98.38 95 ASP A O 1
ATOM 734 N N . LEU A 1 96 ? -3.769 -7.538 4.470 1.00 98.50 96 LEU A N 1
ATOM 735 C CA . LEU A 1 96 ? -3.952 -8.122 3.137 1.00 98.50 96 LEU A CA 1
ATOM 736 C C . LEU A 1 96 ? -5.094 -7.455 2.359 1.00 98.50 96 LEU A C 1
ATOM 738 O O . LEU A 1 96 ? -4.935 -7.190 1.163 1.00 98.50 96 LEU A O 1
ATOM 742 N N . HIS A 1 97 ? -6.220 -7.156 3.017 1.00 98.62 97 HIS A N 1
ATOM 743 C CA . HIS A 1 97 ? -7.342 -6.450 2.397 1.00 98.62 97 HIS A CA 1
ATOM 744 C C . HIS A 1 97 ? -6.932 -5.048 1.924 1.00 98.62 97 HIS A C 1
ATOM 746 O O . HIS A 1 97 ? -7.138 -4.692 0.758 1.00 98.62 97 HIS A O 1
ATOM 752 N N . ASN A 1 98 ? -6.307 -4.265 2.805 1.00 98.88 98 ASN A N 1
ATOM 753 C CA . ASN A 1 98 ? -5.888 -2.898 2.504 1.00 98.88 98 ASN A CA 1
ATOM 754 C C . ASN A 1 98 ? -4.779 -2.865 1.437 1.00 98.88 98 ASN A C 1
ATOM 756 O O . ASN A 1 98 ? -4.835 -2.050 0.510 1.00 98.88 98 ASN A O 1
ATOM 760 N N . ASN A 1 99 ? -3.818 -3.793 1.508 1.00 98.88 99 ASN A N 1
ATOM 761 C CA . ASN A 1 99 ? -2.760 -3.966 0.513 1.00 98.88 99 ASN A CA 1
ATOM 762 C C . ASN A 1 99 ? -3.359 -4.255 -0.876 1.00 98.88 99 ASN A C 1
ATOM 764 O O . ASN A 1 99 ? -3.038 -3.574 -1.855 1.00 98.88 99 ASN A O 1
ATOM 768 N N . TRP A 1 100 ? -4.277 -5.226 -0.964 1.00 98.81 100 TRP A N 1
ATOM 769 C CA . TRP A 1 100 ? -4.967 -5.575 -2.210 1.00 98.81 100 TRP A CA 1
ATOM 770 C C . TRP A 1 100 ? -5.760 -4.402 -2.794 1.00 98.81 100 TRP A C 1
ATOM 772 O O . TRP A 1 100 ? -5.701 -4.165 -4.005 1.00 98.81 100 TRP A O 1
ATOM 782 N N . PHE A 1 101 ? -6.469 -3.643 -1.955 1.00 98.88 101 PHE A N 1
ATOM 783 C CA . PHE A 1 101 ? -7.233 -2.482 -2.406 1.00 98.88 101 PHE A CA 1
ATOM 784 C C . PHE A 1 101 ? -6.318 -1.445 -3.072 1.00 98.88 101 PHE A C 1
ATOM 786 O O . PHE A 1 101 ? -6.598 -0.982 -4.180 1.00 98.88 101 PHE A O 1
ATOM 793 N N . GLY A 1 102 ? -5.190 -1.122 -2.428 1.00 98.88 102 GLY A N 1
ATOM 794 C CA . GLY A 1 102 ? -4.187 -0.196 -2.955 1.00 98.88 102 GLY A CA 1
ATOM 795 C C . GLY A 1 102 ? -3.658 -0.606 -4.328 1.00 98.88 102 GLY A C 1
ATOM 796 O O . GLY A 1 102 ? -3.681 0.187 -5.274 1.00 98.88 102 GLY A O 1
ATOM 797 N N . ARG A 1 103 ? -3.255 -1.875 -4.458 1.00 98.88 103 ARG A N 1
ATOM 798 C CA . ARG A 1 103 ? -2.780 -2.443 -5.727 1.00 98.88 103 ARG A CA 1
ATOM 799 C C . ARG A 1 103 ? -3.844 -2.402 -6.817 1.00 98.88 103 ARG A C 1
ATOM 801 O O . ARG A 1 103 ? -3.564 -1.975 -7.934 1.00 98.88 103 ARG A O 1
ATOM 808 N N . SER A 1 104 ? -5.077 -2.775 -6.483 1.00 98.81 104 SER A N 1
ATOM 809 C CA . SER A 1 104 ? -6.203 -2.785 -7.424 1.00 98.81 104 SER A CA 1
ATOM 810 C C . SER A 1 104 ? -6.518 -1.387 -7.959 1.00 98.81 104 SER A C 1
ATOM 812 O O . SER A 1 104 ? -6.815 -1.220 -9.144 1.00 98.81 104 SER A O 1
ATOM 814 N N . VAL A 1 105 ? -6.416 -0.356 -7.115 1.00 98.75 105 VAL A N 1
ATOM 815 C CA . VAL A 1 105 ? -6.570 1.034 -7.561 1.00 98.75 105 VAL A CA 1
ATOM 816 C C . VAL A 1 105 ? -5.446 1.428 -8.513 1.00 98.75 105 VAL A C 1
ATOM 818 O O . VAL A 1 105 ? -5.738 1.995 -9.565 1.00 98.75 105 VAL A O 1
ATOM 821 N N . ALA A 1 106 ? -4.193 1.107 -8.190 1.00 98.69 106 ALA A N 1
ATOM 822 C CA . ALA A 1 106 ? -3.056 1.431 -9.048 1.00 98.69 106 ALA A CA 1
ATOM 823 C C . ALA A 1 106 ? -3.082 0.691 -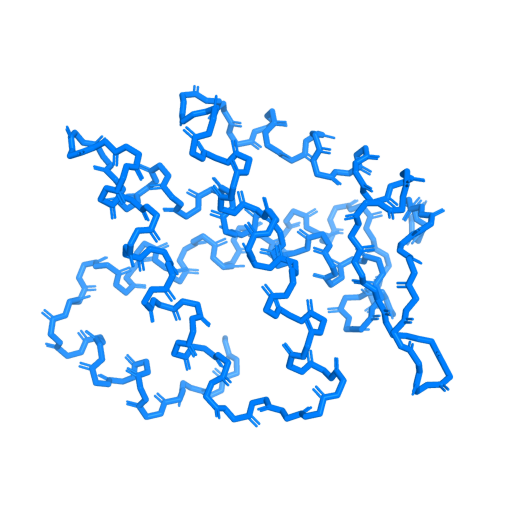10.387 1.00 98.69 106 ALA A C 1
ATOM 825 O O . ALA A 1 106 ? -2.778 1.289 -11.413 1.00 98.69 106 ALA A O 1
ATOM 826 N N . MET A 1 107 ? -3.545 -0.558 -10.419 1.00 98.25 107 MET A N 1
ATOM 827 C CA . MET A 1 107 ? -3.748 -1.304 -11.665 1.00 98.25 107 MET A CA 1
ATOM 828 C C . MET A 1 107 ? -4.654 -0.565 -12.653 1.00 98.25 107 MET A C 1
ATOM 830 O O . MET A 1 107 ? -4.351 -0.478 -13.839 1.00 98.25 107 MET A O 1
ATOM 834 N N . ASN A 1 108 ? -5.744 0.016 -12.153 1.00 97.81 108 ASN A N 1
ATOM 835 C CA . ASN A 1 108 ? -6.712 0.741 -12.976 1.00 97.81 108 ASN A CA 1
ATOM 836 C C . ASN A 1 108 ? -6.319 2.204 -13.232 1.00 97.81 108 ASN A C 1
ATOM 838 O O . ASN A 1 108 ? -6.954 2.878 -14.039 1.00 97.81 108 ASN A O 1
ATOM 842 N N . ASN A 1 109 ? -5.304 2.717 -12.534 1.00 98.31 109 ASN A N 1
ATOM 843 C CA . ASN A 1 109 ? -4.961 4.138 -12.526 1.00 98.31 109 ASN A CA 1
ATOM 844 C C . ASN A 1 109 ? -3.447 4.378 -12.559 1.00 98.31 109 ASN A C 1
ATOM 846 O O . ASN A 1 109 ? -2.954 5.343 -11.983 1.00 98.31 109 ASN A O 1
ATOM 850 N N . TYR A 1 110 ? -2.717 3.510 -13.256 1.00 98.38 110 TYR A N 1
ATOM 851 C CA . TYR A 1 110 ? -1.264 3.349 -13.163 1.00 98.38 110 TYR A CA 1
ATOM 852 C C . TYR A 1 110 ? -0.449 4.649 -13.246 1.00 98.38 110 TYR A C 1
ATOM 854 O O . TYR A 1 110 ? 0.535 4.810 -12.529 1.00 98.38 110 TYR A O 1
ATOM 862 N N . TYR A 1 111 ? -0.890 5.608 -14.063 1.00 97.69 111 TYR A N 1
ATOM 863 C CA . TYR A 1 111 ? -0.201 6.883 -14.293 1.00 97.69 111 TYR A CA 1
ATOM 864 C C . TYR A 1 111 ? -0.626 8.023 -13.353 1.00 97.69 111 TYR A C 1
ATOM 866 O O . TYR A 1 111 ? -0.294 9.184 -13.596 1.00 97.69 111 TYR A O 1
ATOM 874 N N . TRP A 1 112 ? -1.388 7.739 -12.295 1.00 98.50 112 TRP A N 1
ATOM 875 C CA . TRP A 1 112 ? -1.697 8.740 -11.280 1.00 98.50 112 TRP A CA 1
ATOM 876 C C . TRP A 1 112 ? -0.442 9.201 -10.543 1.00 98.50 112 TRP A C 1
ATOM 878 O O . TRP A 1 112 ? 0.478 8.436 -10.260 1.00 98.50 112 TRP A O 1
AT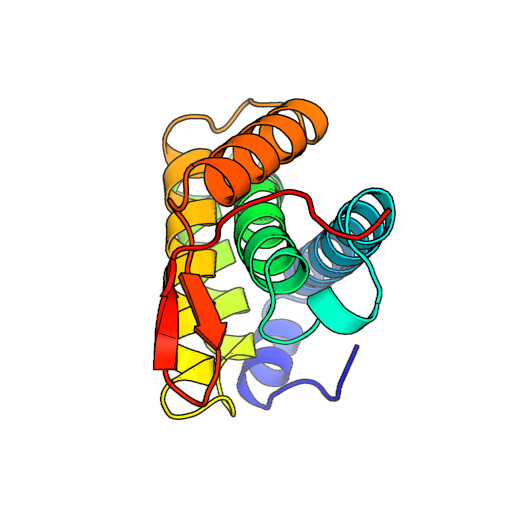OM 888 N N . THR A 1 113 ? -0.437 10.480 -10.177 1.00 98.44 113 THR A N 1
ATOM 889 C CA . THR A 1 113 ? 0.581 11.025 -9.285 1.00 98.44 113 THR A CA 1
ATOM 890 C C . THR A 1 113 ? 0.411 10.457 -7.876 1.00 98.44 113 THR A C 1
ATOM 892 O O . THR A 1 113 ? -0.692 10.105 -7.448 1.00 98.44 113 THR A O 1
ATOM 895 N N . THR A 1 114 ? 1.490 10.458 -7.095 1.00 97.88 114 THR A N 1
ATOM 896 C CA . THR A 1 114 ? 1.455 10.103 -5.666 1.00 97.88 114 THR A CA 1
ATOM 897 C C . THR A 1 114 ? 0.429 10.942 -4.894 1.00 97.88 114 THR A C 1
ATOM 899 O O . THR A 1 114 ? -0.347 10.405 -4.108 1.00 97.88 114 THR A O 1
ATOM 902 N N . SER A 1 115 ? 0.311 12.242 -5.189 1.00 98.19 115 SER A N 1
ATOM 903 C CA . SER A 1 115 ? -0.715 13.114 -4.593 1.00 98.19 115 SER A CA 1
ATOM 904 C C . SER A 1 115 ? -2.151 12.694 -4.943 1.00 98.19 115 SER A C 1
ATOM 906 O O . SER A 1 115 ? -3.051 12.775 -4.096 1.00 98.19 115 SER A O 1
ATOM 908 N N . LYS A 1 116 ? -2.386 12.202 -6.166 1.00 98.69 116 LYS A N 1
ATOM 909 C CA . LYS A 1 116 ? -3.691 11.687 -6.587 1.00 98.69 116 LYS A CA 1
ATOM 910 C C . LYS A 1 116 ? -4.022 10.370 -5.884 1.00 98.69 116 LYS A C 1
ATOM 912 O O . LYS A 1 116 ? -5.131 10.246 -5.371 1.00 98.69 116 LYS A O 1
ATOM 917 N N . TYR A 1 117 ? -3.065 9.448 -5.760 1.00 98.75 117 TYR A N 1
ATOM 918 C CA . TYR A 1 117 ? -3.243 8.244 -4.942 1.00 98.75 117 TYR A CA 1
ATOM 919 C C . TYR A 1 117 ? -3.539 8.587 -3.483 1.00 98.75 117 TYR A C 1
ATOM 921 O O . TYR A 1 117 ? -4.505 8.081 -2.922 1.00 98.75 117 TYR A O 1
ATOM 929 N N . SER A 1 118 ? -2.767 9.497 -2.888 1.00 98.44 118 SER A N 1
ATOM 930 C CA . SER A 1 118 ? -2.948 9.924 -1.501 1.00 98.44 118 SER A CA 1
ATOM 931 C C . SER A 1 118 ? -4.357 10.492 -1.280 1.00 98.44 118 SER A C 1
ATOM 933 O O . SER A 1 118 ? -5.083 10.040 -0.393 1.00 98.44 118 SER A O 1
ATOM 935 N N . SER A 1 119 ? -4.785 11.449 -2.116 1.00 98.25 119 SER A N 1
A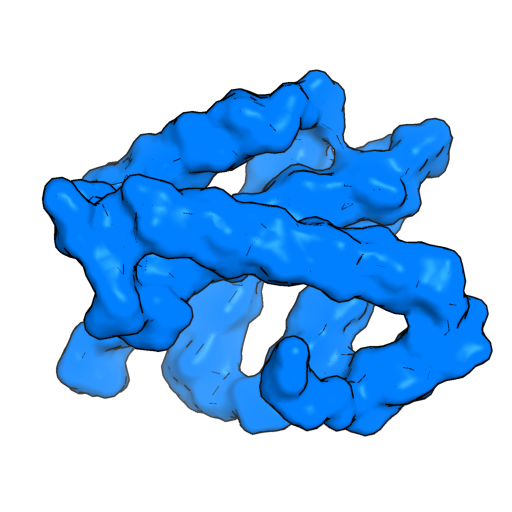TOM 936 C CA . SER A 1 119 ? -6.132 12.040 -2.021 1.00 98.25 119 SER A CA 1
ATOM 937 C C . SER A 1 119 ? -7.250 11.018 -2.177 1.00 98.25 119 SER A C 1
ATOM 939 O O . SER A 1 119 ? -8.171 11.005 -1.360 1.00 98.25 119 SER A O 1
ATOM 941 N N . TYR A 1 120 ? -7.132 10.124 -3.157 1.00 98.50 120 TYR A N 1
ATOM 942 C CA . TYR A 1 120 ? -8.104 9.062 -3.365 1.00 98.50 120 TYR A CA 1
ATOM 943 C C . TYR A 1 120 ? -8.170 8.110 -2.166 1.00 98.50 120 TYR A C 1
ATOM 945 O O . TYR A 1 120 ? -9.256 7.802 -1.687 1.00 98.50 120 TYR A O 1
ATOM 953 N N . MET A 1 121 ? -7.029 7.684 -1.617 1.00 98.38 121 MET A N 1
ATOM 954 C CA . MET A 1 121 ? -7.013 6.768 -0.472 1.00 98.38 121 MET A CA 1
ATOM 955 C C . MET A 1 121 ? -7.631 7.388 0.779 1.00 98.38 121 MET A C 1
ATOM 957 O O . MET A 1 121 ? -8.396 6.715 1.464 1.00 98.38 121 MET A O 1
ATOM 961 N N . ARG A 1 122 ? -7.409 8.680 1.049 1.00 97.56 122 ARG A N 1
ATOM 962 C CA . ARG A 1 122 ? -8.095 9.363 2.162 1.00 97.56 122 ARG A CA 1
ATOM 963 C C . ARG A 1 122 ? -9.609 9.409 1.983 1.00 97.56 122 ARG A C 1
ATOM 965 O O . ARG A 1 122 ? -10.338 9.194 2.947 1.00 97.56 122 ARG A O 1
ATOM 972 N N . GLU A 1 123 ? -10.083 9.663 0.765 1.00 97.12 123 GLU A N 1
ATOM 973 C CA . GLU A 1 123 ? -11.514 9.601 0.444 1.00 97.12 123 GLU A CA 1
ATOM 974 C C . GLU A 1 123 ? -12.071 8.184 0.654 1.00 97.12 123 GLU A C 1
ATOM 976 O O . GLU A 1 123 ? -13.181 8.001 1.148 1.00 97.12 123 GLU A O 1
ATOM 981 N N . ARG A 1 124 ? -11.292 7.153 0.318 1.00 97.94 124 ARG A N 1
ATOM 982 C CA . ARG A 1 124 ? -11.690 5.758 0.527 1.00 97.94 124 ARG A CA 1
ATOM 983 C C . ARG A 1 124 ? -11.745 5.364 1.999 1.00 97.94 124 ARG A C 1
ATOM 985 O O . ARG A 1 124 ? -12.691 4.679 2.382 1.00 97.94 124 ARG A O 1
ATOM 992 N N . VAL A 1 125 ? -10.817 5.854 2.820 1.00 97.94 125 VAL A N 1
ATOM 993 C CA . VAL A 1 125 ? -10.888 5.722 4.285 1.00 97.94 125 VAL A CA 1
ATOM 994 C C . VAL A 1 125 ? -12.141 6.404 4.836 1.00 97.94 125 VAL A C 1
ATOM 996 O O . VAL A 1 125 ? -12.853 5.817 5.645 1.00 97.94 125 VAL A O 1
ATOM 999 N N . SER A 1 126 ? -12.451 7.634 4.405 1.00 95.75 126 SER A N 1
ATOM 1000 C CA . SER A 1 126 ? -13.621 8.356 4.931 1.00 95.75 126 SER A CA 1
ATOM 1001 C C . SER A 1 126 ? -14.953 7.720 4.530 1.00 95.75 126 SER A C 1
ATOM 1003 O O . SER A 1 126 ? -15.920 7.803 5.281 1.00 95.75 126 SER A O 1
ATOM 1005 N N . LYS A 1 127 ? -14.992 7.040 3.380 1.00 96.25 127 LYS A N 1
ATOM 1006 C CA . LYS A 1 127 ? -16.158 6.294 2.885 1.00 96.25 127 LYS A CA 1
ATOM 1007 C C . LYS A 1 127 ? -16.241 4.847 3.386 1.00 96.25 127 LYS A C 1
ATOM 1009 O O . LYS A 1 127 ? -17.122 4.119 2.939 1.00 96.25 127 LYS A O 1
ATOM 1014 N N . GLY A 1 128 ? -15.321 4.404 4.242 1.00 97.00 128 GLY A N 1
ATOM 1015 C CA . GLY A 1 128 ? -15.317 3.038 4.771 1.00 97.00 128 GLY A CA 1
ATOM 1016 C C . GLY A 1 128 ? -15.015 1.947 3.755 1.00 97.00 128 GLY A C 1
ATOM 1017 O O . GLY A 1 128 ? -15.462 0.817 3.909 1.00 97.00 128 GLY A O 1
ATOM 1018 N N . SER A 1 129 ? -14.264 2.275 2.701 1.00 97.75 129 SER A N 1
ATOM 1019 C CA . SER A 1 129 ? -13.865 1.307 1.669 1.00 97.75 129 SER A CA 1
ATOM 1020 C C . SER A 1 129 ? -12.660 0.445 2.065 1.00 97.75 129 SER A C 1
ATOM 1022 O O . SER A 1 129 ? -12.340 -0.487 1.339 1.00 97.75 129 SER A O 1
ATOM 1024 N N . LEU A 1 130 ? -11.983 0.783 3.164 1.00 98.31 130 LEU A N 1
ATOM 1025 C CA . LEU A 1 130 ? -10.854 0.041 3.734 1.00 98.31 130 LEU A CA 1
ATOM 1026 C C . LEU A 1 130 ? -11.232 -0.542 5.101 1.00 98.31 130 LEU A C 1
ATOM 1028 O O . LEU A 1 130 ? -12.226 -0.113 5.698 1.00 98.31 130 LEU A O 1
ATOM 1032 N N . ALA A 1 131 ? -10.413 -1.453 5.621 1.00 98.31 131 ALA A N 1
ATOM 1033 C CA . ALA A 1 131 ? -10.637 -2.125 6.896 1.00 98.31 131 ALA A CA 1
ATOM 1034 C C . ALA A 1 131 ? -9.707 -1.607 8.002 1.00 98.31 131 ALA A C 1
ATOM 1036 O O . ALA A 1 131 ? -8.561 -1.244 7.748 1.00 98.31 131 ALA A O 1
ATOM 1037 N N . ARG A 1 132 ? -10.205 -1.604 9.238 1.00 97.69 132 ARG A N 1
ATOM 1038 C CA . ARG A 1 132 ? -9.461 -1.314 10.471 1.00 97.69 132 ARG A CA 1
ATOM 1039 C C . ARG A 1 132 ? -9.898 -2.281 11.570 1.00 97.69 132 ARG A C 1
ATOM 1041 O O . ARG A 1 132 ? -10.908 -2.966 11.414 1.00 97.69 132 ARG A O 1
ATOM 1048 N N . ILE A 1 133 ? -9.212 -2.285 12.706 1.00 97.81 133 ILE A N 1
ATOM 1049 C CA . ILE A 1 133 ? -9.567 -3.133 13.845 1.00 97.81 133 ILE A CA 1
ATOM 1050 C C . ILE A 1 133 ? -10.046 -2.281 15.019 1.00 97.81 133 ILE A C 1
ATOM 1052 O O . ILE A 1 133 ? -9.373 -1.358 15.472 1.00 97.81 133 ILE A O 1
ATOM 1056 N N . VAL A 1 134 ? -11.226 -2.618 15.537 1.00 94.94 134 VAL A N 1
ATOM 1057 C CA . VAL A 1 134 ? -11.813 -2.025 16.747 1.00 94.94 134 VAL A CA 1
ATOM 1058 C C . VAL A 1 134 ? -12.362 -3.147 17.602 1.00 94.94 134 VAL A C 1
ATOM 1060 O O . VAL A 1 134 ? -13.064 -4.008 17.087 1.00 94.94 134 VAL A O 1
ATOM 1063 N N . ASN A 1 135 ? -12.060 -3.151 18.903 1.00 95.06 135 ASN A N 1
ATOM 1064 C CA . ASN A 1 135 ? -12.543 -4.179 19.835 1.00 95.06 135 ASN A CA 1
ATOM 1065 C C . ASN A 1 135 ? -12.290 -5.616 19.335 1.00 95.06 135 ASN A C 1
ATOM 1067 O O . ASN A 1 135 ? -13.145 -6.486 19.472 1.00 95.06 135 ASN A O 1
ATOM 1071 N N . ASN A 1 136 ? -11.114 -5.851 18.737 1.00 94.44 136 ASN A N 1
ATOM 1072 C CA . ASN A 1 136 ? -10.717 -7.138 18.157 1.00 94.44 136 ASN A CA 1
ATOM 1073 C C . ASN A 1 136 ? -11.659 -7.640 17.040 1.00 94.44 136 ASN A C 1
ATOM 1075 O O . ASN A 1 136 ? -11.832 -8.842 16.849 1.00 94.44 136 ASN A O 1
ATOM 1079 N N . GLN A 1 137 ? -12.277 -6.711 16.310 1.00 96.12 137 GLN A N 1
ATOM 1080 C CA . GLN A 1 137 ? -13.124 -6.987 15.156 1.00 96.12 137 GLN A CA 1
ATOM 1081 C C . GLN A 1 137 ? -12.661 -6.173 13.955 1.00 96.12 137 GLN A C 1
ATOM 1083 O O . GLN A 1 137 ? -12.319 -4.994 14.088 1.00 96.12 137 GLN A O 1
ATOM 1088 N N . LEU A 1 138 ? -12.698 -6.805 12.783 1.00 97.06 138 LEU A N 1
ATOM 1089 C CA . LEU A 1 138 ? -12.508 -6.126 11.513 1.00 97.06 138 LEU A CA 1
ATOM 1090 C C . LEU A 1 138 ? -13.750 -5.280 11.220 1.00 97.06 138 LEU A C 1
ATOM 1092 O O . LEU A 1 138 ? -14.865 -5.795 11.139 1.00 97.06 138 LEU A O 1
ATOM 1096 N N . VAL A 1 139 ? -13.565 -3.973 11.087 1.00 97.44 139 VAL A N 1
ATOM 1097 C CA . VAL A 1 139 ? -14.641 -3.018 10.812 1.00 97.44 139 VAL A CA 1
ATOM 1098 C C . VAL A 1 139 ? -14.232 -2.079 9.688 1.00 97.44 139 VAL A C 1
ATOM 1100 O O . VAL A 1 139 ? -13.047 -1.876 9.420 1.00 97.44 139 VAL A O 1
ATOM 1103 N N . ALA A 1 140 ? -15.217 -1.461 9.042 1.00 97.81 140 ALA A N 1
ATOM 1104 C CA . ALA A 1 140 ? -14.944 -0.433 8.054 1.00 97.81 140 ALA A CA 1
ATOM 1105 C C . ALA A 1 140 ? -14.196 0.760 8.678 1.00 97.81 140 ALA A C 1
ATOM 1107 O O . ALA A 1 140 ? -14.421 1.174 9.827 1.00 97.81 140 ALA A O 1
ATOM 1108 N N . THR A 1 141 ? -13.308 1.337 7.877 1.00 97.38 141 THR A N 1
ATOM 1109 C CA . THR A 1 141 ? -12.766 2.679 8.106 1.00 97.38 141 THR A CA 1
ATOM 1110 C C . THR A 1 141 ? -13.895 3.714 8.134 1.00 97.38 141 THR A C 1
ATOM 1112 O O . THR A 1 141 ? -15.009 3.452 7.682 1.00 97.38 141 THR A O 1
ATOM 1115 N N . ASN A 1 142 ? -13.676 4.871 8.755 1.00 91.81 142 ASN A N 1
ATOM 1116 C CA . ASN A 1 142 ? -14.779 5.821 8.960 1.00 91.81 142 ASN A CA 1
ATOM 1117 C C . ASN A 1 142 ? -14.386 7.303 8.996 1.00 91.81 142 ASN A C 1
ATOM 1119 O O . ASN A 1 142 ? -15.217 8.138 9.343 1.00 91.81 142 ASN A O 1
ATOM 1123 N N . GLY A 1 143 ? -13.148 7.662 8.653 1.00 81.62 143 GLY A N 1
ATOM 1124 C CA . GLY A 1 143 ? -12.763 9.070 8.623 1.00 81.62 143 GLY A CA 1
ATOM 1125 C C . GLY A 1 143 ? -11.265 9.337 8.597 1.00 81.62 143 GLY A C 1
ATOM 1126 O O . GLY A 1 143 ? -10.441 8.508 8.975 1.00 81.62 143 GLY A O 1
ATOM 1127 N N . VAL A 1 144 ? -10.924 10.554 8.181 1.00 63.09 144 VAL A N 1
ATOM 1128 C CA . VAL A 1 144 ? -9.649 11.211 8.498 1.00 63.09 144 VAL A CA 1
ATOM 1129 C C . VAL A 1 144 ? -9.806 11.864 9.867 1.00 63.09 144 VAL A C 1
ATOM 1131 O O . VAL A 1 144 ? -10.152 13.033 9.979 1.00 63.09 144 VAL A O 1
ATOM 1134 N N . THR A 1 145 ? -9.671 11.069 10.922 1.00 56.06 145 THR A N 1
ATOM 1135 C CA . THR A 1 145 ? -9.792 11.539 12.306 1.00 56.06 145 THR A CA 1
ATOM 1136 C C . THR A 1 145 ? -8.418 11.503 12.958 1.00 56.06 145 THR A C 1
ATOM 1138 O O . THR A 1 145 ? -7.801 10.439 13.003 1.00 56.06 145 THR A O 1
ATOM 1141 N N . GLY A 1 146 ? -7.940 12.643 13.463 1.00 56.25 146 GLY A N 1
ATOM 1142 C CA . GLY A 1 146 ? -6.781 12.674 14.363 1.00 56.25 146 GLY A CA 1
ATOM 1143 C C . GLY A 1 146 ? -5.719 13.745 14.107 1.00 56.25 146 GLY A C 1
ATOM 1144 O O . GLY A 1 146 ? -4.650 13.657 14.708 1.00 56.25 146 GLY A O 1
ATOM 1145 N N . LYS A 1 147 ? -5.987 14.747 13.266 1.00 50.44 147 LYS A N 1
ATOM 1146 C CA . LYS A 1 147 ? -5.360 16.070 13.379 1.00 50.44 147 LYS A CA 1
ATOM 1147 C C . LYS A 1 147 ? -6.416 17.156 13.382 1.00 50.44 147 LYS A C 1
ATOM 1149 O O . LYS A 1 147 ? -7.443 16.948 12.699 1.00 50.44 147 LYS A O 1
#

Organism: NCBI:txid1890302

Foldseek 3Di:
DPDFFPLLVVCCVVCVVLNVLLVVLLVVLLVLLVVQAAPVQCALHLSVLSSLLLSLLSQQLSQCPVVDRVRSLVSSCSNQVSRCPPPDDPSSVQNVQSNVNSSVVCSVVVPDDSVRSSVVSQVCLCVQVGWGDDPNDIGGRHHSDHD